Protein AF-A0AAW8R1C7-F1 (afdb_monomer)

pLDDT: mean 90.05, std 7.02, range [56.69, 96.69]

Mean predicted aligned error: 5.36 Å

Solvent-accessible surface area (backbone atoms only — not comparable to full-atom values): 3673 Å² total; per-residue (Å²): 116,69,66,61,53,53,50,51,53,52,51,50,52,52,59,67,50,43,49,57,70,76,40,46,69,63,44,52,51,50,51,50,57,57,70,71,48,58,68,68,60,54,49,50,54,53,48,52,53,51,51,54,51,51,52,51,50,50,54,56,60,76,72,108

Secondary structure (DSSP, 8-state):
-HHHHHHHHHHHHHHHHHHHHH-HHHHHHHHHHHHTS-HHHHHHHHHHHHHHHHHHHHHHHHH-

Organism: NCBI:txid3075611

Foldseek 3Di:
DVVVVVVVVVVVCCVVVVCCVPPVVVVVVVVVVVVPDDPVVVCVVVVVVVVVVVVVVVVVVVVD

Sequence (64 aa):
MGEAFLLAICIVFIIEGLMPLLIPDKWKQFLMQMALQPSESLRRIGGVMVVIGVVSAYFLINRI

InterPro domains:
  IPR019201 Protein of unknown function DUF2065 [PF09838] (5-59)
  IPR019201 Protein of unknown function DUF2065 [PTHR38602] (4-60)

Radius of gyration: 15.71 Å; Cα contacts (8 Å, |Δi|>4): 6; chains: 1; bounding box: 29×29×37 Å

Structure (mmCIF, N/CA/C/O backbone):
data_AF-A0AAW8R1C7-F1
#
_entry.id   AF-A0AAW8R1C7-F1
#
loop_
_atom_site.group_PDB
_atom_site.id
_atom_site.type_symbol
_atom_site.label_atom_id
_atom_site.label_alt_id
_atom_site.label_comp_id
_atom_site.label_asym_id
_atom_site.label_entity_id
_atom_site.label_seq_id
_atom_site.pdbx_PDB_ins_code
_atom_site.Cartn_x
_atom_site.Cartn_y
_atom_site.Cartn_z
_atom_site.occupancy
_atom_site.B_iso_or_equiv
_atom_site.auth_seq_id
_atom_site.auth_comp_id
_atom_site.auth_asym_id
_atom_site.auth_atom_id
_atom_site.pdbx_PDB_model_num
ATOM 1 N N . MET A 1 1 ? 15.506 5.955 -16.370 1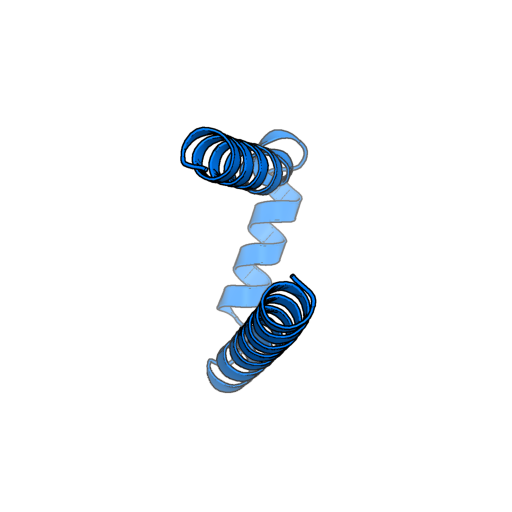.00 61.00 1 MET A N 1
ATOM 2 C CA . MET A 1 1 ? 15.146 4.736 -15.604 1.00 61.00 1 MET A CA 1
ATOM 3 C C . MET A 1 1 ? 14.925 5.048 -14.120 1.00 61.00 1 MET A C 1
ATOM 5 O O . MET A 1 1 ? 13.860 4.715 -13.624 1.00 61.00 1 MET A O 1
ATOM 9 N N . GLY A 1 2 ? 15.845 5.738 -13.427 1.00 76.06 2 GLY A N 1
ATOM 10 C CA . GLY A 1 2 ? 15.685 6.066 -11.995 1.00 76.06 2 GLY A CA 1
ATOM 11 C C . GLY A 1 2 ? 14.517 7.003 -11.647 1.00 76.06 2 GLY A C 1
ATOM 12 O O . GLY A 1 2 ? 13.837 6.781 -10.652 1.00 76.06 2 GLY A O 1
ATOM 13 N N . GLU A 1 3 ? 14.219 7.999 -12.487 1.00 83.12 3 GLU A N 1
ATOM 14 C CA . GLU A 1 3 ? 13.130 8.954 -12.206 1.00 83.12 3 GLU A CA 1
ATOM 15 C C . GLU A 1 3 ? 11.736 8.320 -12.250 1.00 83.12 3 GLU A C 1
ATOM 17 O O . GLU A 1 3 ? 10.885 8.648 -11.430 1.00 83.12 3 GLU A O 1
ATOM 22 N N . ALA A 1 4 ? 11.509 7.357 -13.149 1.00 86.00 4 ALA A N 1
ATOM 23 C CA . ALA A 1 4 ? 10.239 6.634 -13.223 1.00 86.00 4 ALA A CA 1
ATOM 24 C C . ALA A 1 4 ? 10.001 5.768 -11.975 1.00 86.00 4 ALA A C 1
ATOM 26 O O . ALA A 1 4 ? 8.872 5.656 -11.504 1.00 86.00 4 ALA A O 1
ATOM 27 N N . PHE A 1 5 ? 11.068 5.193 -11.411 1.00 85.75 5 PHE A N 1
ATOM 28 C CA . PHE A 1 5 ? 10.996 4.441 -10.161 1.00 85.75 5 PHE A CA 1
ATOM 29 C C . PHE A 1 5 ? 10.673 5.353 -8.970 1.00 85.75 5 PHE A C 1
ATOM 31 O O . PHE A 1 5 ? 9.776 5.047 -8.187 1.00 85.75 5 PHE A O 1
ATOM 38 N N . LEU A 1 6 ? 11.344 6.506 -8.875 1.00 91.56 6 LEU A N 1
ATOM 39 C CA . LEU A 1 6 ? 11.051 7.514 -7.852 1.00 91.56 6 LEU A CA 1
ATOM 40 C C . LEU A 1 6 ? 9.608 8.024 -7.962 1.00 91.56 6 LEU A C 1
ATOM 42 O O . LEU A 1 6 ? 8.908 8.091 -6.955 1.00 91.56 6 LEU A O 1
ATOM 46 N N . LEU A 1 7 ? 9.131 8.298 -9.179 1.00 92.44 7 LEU A N 1
ATOM 47 C CA . LEU A 1 7 ? 7.752 8.716 -9.423 1.00 92.44 7 LEU A CA 1
ATOM 48 C C . LEU A 1 7 ? 6.740 7.640 -9.005 1.00 92.44 7 LEU A C 1
ATOM 50 O O . LEU A 1 7 ? 5.744 7.959 -8.358 1.00 92.44 7 LEU A O 1
ATOM 54 N N . ALA A 1 8 ? 6.995 6.369 -9.333 1.00 90.75 8 ALA A N 1
ATOM 55 C CA . ALA A 1 8 ? 6.135 5.261 -8.924 1.00 90.75 8 ALA A CA 1
ATOM 56 C C . ALA A 1 8 ? 6.032 5.163 -7.393 1.00 90.75 8 ALA A C 1
ATOM 58 O O . ALA A 1 8 ? 4.932 5.020 -6.862 1.00 90.75 8 ALA A O 1
ATOM 59 N N . ILE A 1 9 ? 7.153 5.324 -6.680 1.00 92.31 9 ILE A N 1
ATOM 60 C CA . ILE A 1 9 ? 7.171 5.371 -5.212 1.00 92.31 9 ILE A CA 1
ATOM 61 C C . ILE A 1 9 ? 6.350 6.555 -4.688 1.00 92.31 9 ILE A C 1
ATOM 63 O O . ILE A 1 9 ? 5.531 6.374 -3.788 1.00 92.31 9 ILE A O 1
ATOM 67 N N . CYS A 1 10 ? 6.515 7.754 -5.258 1.00 94.75 10 CYS A N 1
ATOM 68 C CA . CYS A 1 10 ? 5.728 8.925 -4.866 1.00 94.75 10 CYS A CA 1
ATOM 69 C C . CYS A 1 10 ? 4.220 8.678 -5.015 1.00 94.75 10 CYS A C 1
ATOM 71 O O . CYS A 1 10 ? 3.454 9.008 -4.113 1.00 94.75 10 CYS A O 1
ATOM 73 N N . ILE A 1 11 ? 3.791 8.063 -6.121 1.00 95.00 11 ILE A N 1
ATOM 74 C CA . ILE A 1 11 ? 2.378 7.744 -6.361 1.00 95.00 11 ILE A CA 1
ATOM 75 C C . ILE A 1 11 ? 1.860 6.728 -5.337 1.00 95.00 11 ILE A C 1
ATOM 77 O O . ILE A 1 11 ? 0.768 6.920 -4.804 1.00 95.00 11 ILE A O 1
ATOM 81 N N . VAL A 1 12 ? 2.637 5.690 -5.008 1.00 94.38 12 VAL A N 1
ATOM 82 C CA . VAL A 1 12 ? 2.263 4.709 -3.972 1.00 94.38 12 VAL A CA 1
ATOM 83 C C . VAL A 1 12 ? 2.050 5.397 -2.623 1.00 94.38 12 VAL A C 1
ATOM 85 O O . VAL A 1 12 ? 1.028 5.164 -1.983 1.00 94.38 12 VAL A O 1
ATOM 88 N N . PHE A 1 13 ? 2.946 6.305 -2.221 1.00 93.62 13 PHE A N 1
ATOM 89 C CA . PHE A 1 13 ? 2.778 7.073 -0.982 1.00 93.62 13 PHE A CA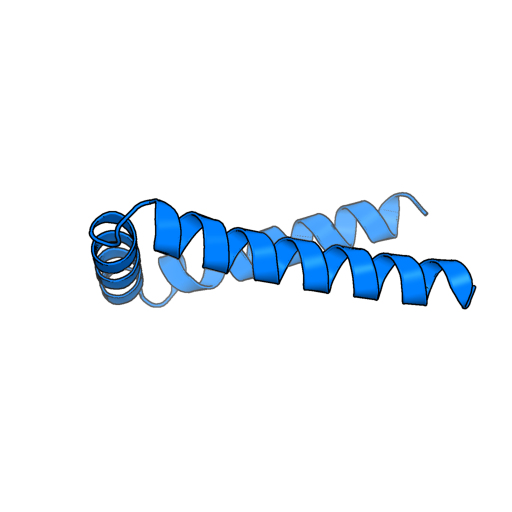 1
ATOM 90 C C . PHE A 1 13 ? 1.532 7.962 -0.989 1.00 93.62 13 PHE A C 1
ATOM 92 O O . PHE A 1 13 ? 0.844 8.048 0.027 1.00 93.62 13 PHE A O 1
ATOM 99 N N . ILE A 1 14 ? 1.222 8.608 -2.118 1.00 94.69 14 ILE A N 1
ATOM 100 C CA . ILE A 1 14 ? 0.011 9.429 -2.245 1.00 94.69 14 ILE A CA 1
ATOM 101 C C . ILE A 1 14 ? -1.240 8.560 -2.084 1.00 94.69 14 ILE A C 1
ATOM 103 O O . ILE A 1 14 ? -2.144 8.944 -1.347 1.00 94.69 14 ILE A O 1
ATOM 107 N N . ILE A 1 15 ? -1.292 7.394 -2.735 1.00 93.81 15 ILE A N 1
ATOM 108 C CA . ILE A 1 15 ? -2.451 6.490 -2.686 1.00 93.81 15 ILE A CA 1
ATOM 109 C C . ILE A 1 15 ? -2.641 5.910 -1.278 1.00 93.81 15 ILE A C 1
ATOM 111 O O . ILE A 1 15 ? -3.747 5.981 -0.741 1.00 93.81 15 ILE A O 1
ATOM 115 N N . GLU A 1 16 ? -1.575 5.395 -0.662 1.00 91.50 16 GLU A N 1
ATOM 116 C CA . GLU A 1 16 ? -1.610 4.842 0.702 1.00 91.50 16 GLU A CA 1
ATOM 117 C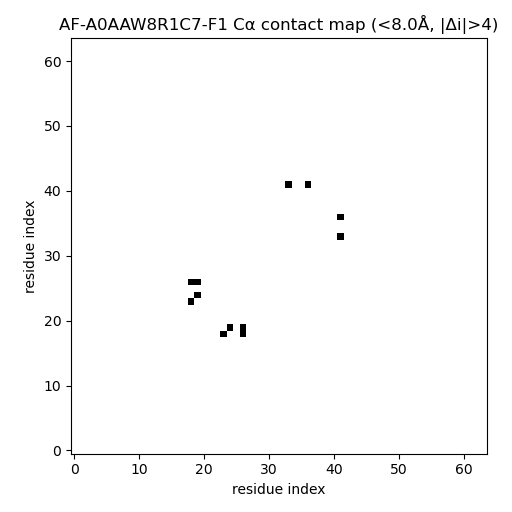 C . GLU A 1 16 ? -1.967 5.911 1.749 1.00 91.50 16 GLU A C 1
ATOM 119 O O . GLU A 1 16 ? -2.710 5.650 2.694 1.00 91.50 16 GLU A O 1
ATOM 124 N N . GLY A 1 17 ? -1.501 7.150 1.567 1.00 91.50 17 GLY A N 1
ATOM 125 C CA . GLY A 1 17 ? -1.815 8.272 2.455 1.00 91.50 17 GLY A CA 1
ATOM 126 C C . GLY A 1 17 ? -3.220 8.857 2.273 1.00 91.50 17 GLY A C 1
ATOM 127 O O . GLY A 1 17 ? -3.718 9.546 3.165 1.00 91.50 17 GLY A O 1
ATOM 128 N N . LEU A 1 18 ? -3.889 8.588 1.147 1.00 94.56 18 LEU A N 1
ATOM 129 C CA . LEU A 1 18 ? -5.160 9.227 0.801 1.00 94.56 18 LEU A CA 1
ATOM 130 C C . LEU A 1 18 ? -6.310 8.778 1.715 1.00 94.56 18 LEU A C 1
ATOM 132 O O . LEU A 1 18 ? -7.110 9.592 2.173 1.00 94.56 18 LEU A O 1
ATOM 136 N N . MET A 1 19 ? -6.393 7.477 1.995 1.00 91.81 19 MET A N 1
ATOM 137 C CA . MET A 1 19 ? -7.450 6.873 2.816 1.00 91.81 19 MET A CA 1
ATOM 138 C C . MET A 1 19 ? -7.410 7.338 4.283 1.00 91.81 19 MET A C 1
ATOM 140 O O . MET A 1 19 ? -8.453 7.785 4.772 1.00 91.81 19 MET A O 1
ATOM 144 N N . PRO A 1 20 ? -6.256 7.314 4.987 1.00 91.81 20 PRO A N 1
ATOM 145 C CA . PRO A 1 20 ? -6.167 7.862 6.338 1.00 91.81 20 PRO A CA 1
ATOM 146 C C . PRO A 1 20 ? -6.399 9.378 6.387 1.00 91.81 20 PRO A C 1
ATOM 148 O O . PRO A 1 20 ? -6.899 9.864 7.399 1.00 91.81 20 PRO A O 1
ATOM 151 N N . LEU A 1 21 ? -6.080 10.118 5.317 1.00 93.69 21 LEU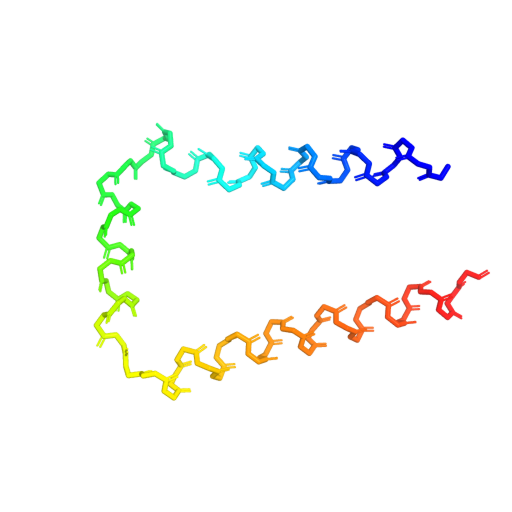 A N 1
ATOM 152 C CA . LEU A 1 21 ? -6.296 11.565 5.252 1.00 93.69 21 LEU A CA 1
ATOM 153 C C . LEU A 1 21 ? -7.775 11.936 5.053 1.00 93.69 21 LEU A C 1
ATOM 155 O O . LEU A 1 21 ? -8.270 12.841 5.720 1.00 93.69 21 LEU A O 1
ATOM 159 N N . LEU A 1 22 ? -8.482 11.256 4.145 1.00 94.88 22 LEU A N 1
ATOM 160 C CA . LEU A 1 22 ? -9.866 11.596 3.791 1.00 94.88 22 LEU A CA 1
ATOM 161 C C . LEU A 1 22 ? -10.907 10.978 4.733 1.00 94.88 22 LEU A C 1
ATOM 163 O O . LEU A 1 22 ? -11.912 11.616 5.037 1.00 94.88 22 LEU A O 1
ATOM 167 N N . ILE A 1 23 ? -10.706 9.728 5.164 1.00 94.94 23 ILE A N 1
ATOM 168 C CA . ILE A 1 23 ? -11.687 8.958 5.950 1.00 94.94 23 ILE A CA 1
ATOM 169 C C . ILE A 1 23 ? -11.016 8.173 7.096 1.00 94.94 23 ILE A C 1
ATOM 171 O O . ILE A 1 23 ? -11.063 6.936 7.120 1.00 94.94 23 ILE A O 1
ATOM 175 N N . PRO A 1 24 ? -10.432 8.866 8.093 1.00 91.00 24 PRO A N 1
ATOM 176 C CA . PRO A 1 24 ? -9.621 8.245 9.143 1.00 91.00 24 PRO A CA 1
ATOM 177 C C . PRO A 1 24 ? -10.374 7.194 9.970 1.00 91.00 24 PRO A C 1
ATOM 179 O O . PRO A 1 24 ? -9.808 6.152 10.296 1.00 91.00 24 PRO A O 1
ATOM 182 N N . ASP A 1 25 ? -11.649 7.418 10.296 1.00 94.06 25 ASP A N 1
ATOM 183 C CA . ASP A 1 25 ? -12.412 6.484 11.137 1.00 94.06 25 ASP A CA 1
ATOM 184 C C . ASP A 1 25 ? -12.761 5.186 10.406 1.00 94.06 25 ASP A C 1
ATOM 186 O O . ASP A 1 25 ? -12.632 4.098 10.969 1.00 94.06 25 ASP A O 1
ATOM 190 N N . LYS A 1 26 ? -13.127 5.275 9.120 1.00 91.00 26 LYS A N 1
ATOM 191 C CA . LYS A 1 26 ? -13.364 4.089 8.283 1.00 91.00 26 LYS A CA 1
ATOM 192 C C . LYS A 1 26 ? -12.077 3.298 8.077 1.00 91.00 26 LYS A C 1
ATOM 194 O O . LYS A 1 26 ? -12.098 2.072 8.149 1.00 91.00 26 LYS A O 1
ATOM 199 N N . TRP A 1 27 ? -10.960 3.996 7.871 1.00 92.50 27 TRP A N 1
ATOM 200 C CA . TRP A 1 27 ? -9.648 3.369 7.751 1.00 92.50 27 TRP A CA 1
ATOM 201 C C . TRP A 1 27 ? -9.255 2.612 9.027 1.00 92.50 27 TRP A C 1
ATOM 203 O O . TRP A 1 27 ? -8.877 1.444 8.961 1.00 92.50 27 TRP A O 1
ATOM 213 N N . LYS A 1 28 ? -9.438 3.217 10.208 1.00 91.75 28 LYS A N 1
ATOM 214 C CA . LYS A 1 28 ? -9.203 2.542 11.498 1.00 91.75 28 LYS A CA 1
ATOM 215 C C . LYS A 1 28 ? -10.073 1.297 11.674 1.00 91.75 28 LYS A C 1
ATOM 217 O O . LYS A 1 28 ? -9.568 0.259 12.094 1.00 91.75 28 LYS A O 1
ATOM 222 N N . GLN A 1 29 ? -11.362 1.381 11.342 1.00 93.88 29 GLN A N 1
ATOM 223 C CA . GLN A 1 29 ? -12.274 0.234 11.426 1.00 93.88 29 GLN A CA 1
ATOM 224 C C . GLN A 1 29 ? -11.851 -0.902 10.490 1.00 93.88 29 GLN A C 1
ATOM 226 O O . GLN A 1 29 ? -11.884 -2.065 10.887 1.00 93.88 29 GLN A O 1
ATOM 231 N N . PHE A 1 30 ? -11.422 -0.575 9.273 1.00 89.81 30 PHE A N 1
ATOM 232 C CA . PHE A 1 30 ? -10.909 -1.546 8.311 1.00 89.81 30 PHE A CA 1
ATOM 233 C C . PHE A 1 30 ? -9.647 -2.250 8.823 1.00 89.81 30 PHE A C 1
ATOM 235 O O . PHE A 1 30 ? -9.584 -3.479 8.821 1.00 89.81 30 PHE A O 1
ATOM 242 N N . LEU A 1 31 ? -8.685 -1.487 9.351 1.00 90.62 31 LEU A N 1
ATOM 243 C CA . LEU A 1 31 ? -7.474 -2.043 9.956 1.00 90.62 31 LEU A CA 1
ATOM 244 C C . LEU A 1 31 ? -7.785 -2.947 11.154 1.00 90.62 31 LEU A C 1
ATOM 246 O O . LEU A 1 31 ? -7.188 -4.012 11.281 1.00 90.62 31 LEU A O 1
ATOM 250 N N . MET A 1 32 ? -8.741 -2.573 12.010 1.00 93.31 32 MET A N 1
ATOM 251 C CA . MET A 1 32 ? -9.183 -3.438 13.110 1.00 93.31 32 MET A CA 1
ATOM 252 C C . MET A 1 32 ? -9.791 -4.745 12.596 1.00 93.31 32 MET A C 1
ATOM 254 O O . MET A 1 32 ? -9.428 -5.813 13.080 1.00 93.31 32 MET A O 1
ATOM 258 N N . GLN A 1 33 ? -10.669 -4.690 11.592 1.00 90.62 33 GLN A N 1
ATOM 259 C CA . GLN A 1 33 ? -11.252 -5.898 10.997 1.00 90.62 33 GLN A CA 1
ATOM 260 C C . GLN A 1 33 ? -10.183 -6.814 10.389 1.00 90.62 33 GLN A C 1
ATOM 262 O O . GLN A 1 33 ? -10.266 -8.032 10.536 1.00 90.62 33 GLN A O 1
ATOM 267 N N . MET A 1 34 ? -9.155 -6.241 9.758 1.00 89.06 34 MET A N 1
ATOM 268 C CA . MET A 1 34 ? -8.002 -6.996 9.265 1.00 89.06 34 MET A CA 1
ATOM 269 C C . MET A 1 34 ? -7.165 -7.597 10.394 1.00 89.06 34 MET A C 1
ATOM 271 O O . MET A 1 34 ? -6.745 -8.742 10.285 1.00 89.06 34 MET A O 1
ATOM 275 N N . ALA A 1 35 ? -6.944 -6.864 11.484 1.00 89.25 35 ALA A N 1
ATOM 276 C CA . ALA A 1 35 ? -6.193 -7.359 12.636 1.00 89.25 35 ALA A CA 1
ATOM 277 C C . ALA A 1 35 ? -6.911 -8.511 13.364 1.00 89.25 35 ALA A C 1
ATOM 279 O O . ALA A 1 35 ? -6.260 -9.360 13.965 1.00 89.25 35 ALA A O 1
ATOM 280 N N . LEU A 1 36 ? -8.245 -8.552 13.294 1.00 90.81 36 LEU A N 1
ATOM 281 C CA . LEU A 1 36 ? -9.074 -9.638 13.823 1.00 90.81 36 LEU A CA 1
ATOM 282 C C . LEU A 1 36 ? -9.143 -10.869 12.899 1.00 90.81 36 LEU A C 1
ATOM 284 O O . LEU A 1 36 ? -9.608 -11.923 13.335 1.00 90.81 36 LEU A O 1
ATOM 288 N N . GLN A 1 37 ? -8.706 -10.770 11.638 1.00 88.56 37 GLN A N 1
ATOM 289 C CA . GLN A 1 37 ? -8.667 -11.921 10.733 1.00 88.56 37 GLN A CA 1
ATOM 290 C C . GLN A 1 37 ? -7.577 -12.919 11.158 1.00 88.56 37 GLN A C 1
ATOM 292 O O . GLN A 1 37 ? -6.479 -12.517 11.545 1.00 88.56 37 GLN A O 1
ATOM 297 N N . PRO A 1 38 ? -7.827 -14.234 11.032 1.00 88.38 38 PRO A N 1
ATOM 298 C CA . PRO A 1 38 ? -6.809 -15.238 11.303 1.00 88.38 38 PRO A CA 1
ATOM 299 C C . PRO A 1 38 ? -5.632 -15.097 10.330 1.00 88.38 38 PRO A C 1
ATOM 301 O O . PRO A 1 38 ? -5.818 -14.870 9.130 1.00 88.38 38 PRO A O 1
ATOM 304 N N . SER A 1 39 ? -4.412 -15.298 10.834 1.00 89.12 39 SER A N 1
ATOM 305 C CA . SER A 1 39 ? -3.163 -15.096 10.087 1.00 89.12 39 SER A CA 1
ATOM 306 C C . SER A 1 39 ? -3.092 -15.880 8.770 1.00 89.12 39 SER A C 1
ATOM 308 O O . SER A 1 39 ? -2.484 -15.413 7.811 1.00 89.12 39 SER A O 1
ATOM 310 N N . GLU A 1 40 ? -3.746 -17.043 8.682 1.00 90.50 40 GLU A N 1
ATOM 311 C CA . GLU A 1 40 ? -3.835 -17.837 7.447 1.00 90.50 40 GLU A CA 1
ATOM 312 C C . GLU A 1 40 ? -4.609 -17.120 6.331 1.00 90.50 40 GLU A C 1
ATOM 314 O O . GLU A 1 40 ? -4.187 -17.139 5.172 1.00 90.50 40 GLU A O 1
ATOM 319 N N . SER A 1 41 ? -5.710 -16.439 6.664 1.00 87.44 41 SER A N 1
ATOM 320 C CA . SER A 1 41 ? -6.470 -15.639 5.698 1.00 87.44 41 SER A CA 1
ATOM 321 C C . SER A 1 41 ? -5.662 -14.434 5.236 1.00 87.44 41 SER A C 1
ATOM 323 O O . SER A 1 41 ? -5.587 -14.171 4.036 1.00 87.44 41 SER A O 1
ATOM 325 N N . LEU A 1 42 ? -4.986 -13.748 6.162 1.00 89.00 42 LEU A N 1
ATOM 326 C CA . LEU A 1 42 ? -4.133 -12.609 5.826 1.00 89.00 42 LEU A CA 1
ATOM 327 C C . LEU A 1 42 ? -2.957 -13.032 4.931 1.00 89.00 42 LEU A C 1
ATOM 329 O O . LEU A 1 42 ? -2.653 -12.363 3.943 1.00 89.00 42 LEU A O 1
ATOM 333 N N . ARG A 1 43 ? -2.353 -14.195 5.209 1.00 92.25 43 ARG A N 1
ATOM 334 C CA . ARG A 1 43 ? -1.286 -14.780 4.387 1.00 92.25 43 ARG A CA 1
ATOM 335 C C . ARG A 1 43 ? -1.776 -15.172 2.995 1.00 92.25 43 ARG A C 1
ATOM 337 O O . ARG A 1 43 ? -1.053 -14.962 2.026 1.00 92.25 43 ARG A O 1
ATOM 344 N N . ARG A 1 44 ? -2.996 -15.702 2.869 1.00 93.12 44 A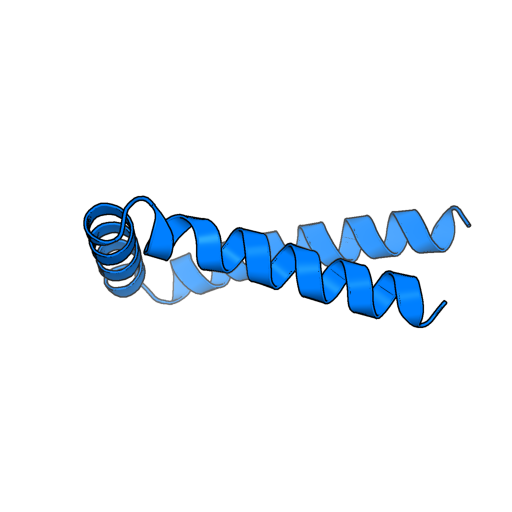RG A N 1
ATOM 345 C CA . ARG A 1 44 ? -3.615 -15.988 1.563 1.00 93.12 44 ARG A CA 1
ATOM 346 C C . ARG A 1 44 ? -3.848 -14.714 0.761 1.00 93.12 44 ARG A C 1
ATOM 348 O O . ARG A 1 44 ? -3.477 -14.669 -0.406 1.00 93.12 44 ARG A O 1
ATOM 355 N N . ILE A 1 45 ? -4.412 -13.686 1.388 1.00 90.25 45 ILE A N 1
ATOM 356 C CA . ILE A 1 45 ? -4.678 -12.392 0.751 1.00 90.25 45 ILE A CA 1
ATOM 357 C C . ILE A 1 45 ? -3.366 -11.753 0.272 1.00 90.25 45 ILE A C 1
ATOM 359 O O . ILE A 1 45 ? -3.247 -11.400 -0.901 1.00 90.25 45 ILE A O 1
ATOM 363 N N . GLY A 1 46 ? -2.349 -11.695 1.137 1.00 90.25 46 GLY A N 1
ATOM 364 C CA . GLY A 1 46 ? -1.019 -11.211 0.764 1.00 90.25 46 GLY A CA 1
ATOM 365 C C . GLY A 1 46 ? -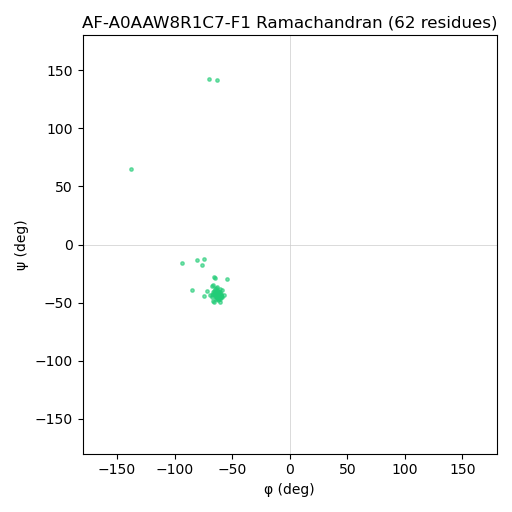0.361 -12.062 -0.327 1.00 90.25 46 GLY A C 1
ATOM 366 O O . GLY A 1 46 ? 0.186 -11.522 -1.284 1.00 90.25 46 GLY A O 1
ATOM 367 N N . GLY A 1 47 ? -0.473 -13.389 -0.242 1.00 93.88 47 GLY A N 1
ATOM 368 C CA . GLY A 1 47 ? 0.059 -14.311 -1.245 1.00 93.88 47 GLY A CA 1
ATOM 369 C C . GLY A 1 47 ? -0.551 -14.093 -2.630 1.00 93.88 47 GLY A C 1
ATOM 370 O O . GLY A 1 47 ? 0.182 -14.018 -3.612 1.00 93.88 47 GLY A O 1
ATOM 371 N N . VAL A 1 48 ? -1.873 -13.916 -2.715 1.00 94.69 48 VAL A N 1
ATOM 372 C CA . VAL A 1 48 ? -2.563 -13.608 -3.979 1.00 94.69 48 VAL A CA 1
ATOM 373 C C . VAL A 1 48 ? -2.075 -12.278 -4.558 1.00 94.69 48 VAL A C 1
ATOM 375 O O . VAL A 1 48 ? -1.775 -12.217 -5.749 1.00 94.69 48 VAL A O 1
ATOM 378 N N . MET A 1 49 ? -1.922 -11.234 -3.735 1.00 92.62 49 MET A N 1
ATOM 379 C CA . MET A 1 49 ? -1.389 -9.946 -4.199 1.00 92.62 49 MET A CA 1
ATOM 380 C C . MET A 1 49 ? 0.039 -10.064 -4.742 1.00 92.62 49 MET A C 1
ATOM 382 O O . MET A 1 49 ? 0.328 -9.535 -5.815 1.00 92.62 49 MET A O 1
ATOM 386 N N . VAL A 1 50 ? 0.917 -10.797 -4.048 1.00 95.44 50 VAL A N 1
ATOM 387 C CA . VAL A 1 50 ? 2.295 -11.036 -4.504 1.00 95.44 50 VAL A CA 1
ATOM 388 C C . VAL A 1 50 ? 2.303 -11.793 -5.828 1.00 95.44 50 VAL A C 1
ATOM 390 O O . VAL A 1 50 ? 3.006 -11.387 -6.749 1.00 95.44 50 VAL A O 1
ATOM 393 N N . VAL A 1 51 ? 1.499 -12.851 -5.964 1.00 96.69 51 VAL A N 1
ATOM 394 C CA . VAL A 1 51 ? 1.412 -13.629 -7.209 1.00 96.69 51 VAL A CA 1
ATOM 395 C C . VAL A 1 51 ? 0.949 -12.750 -8.369 1.00 96.69 51 VAL A C 1
ATOM 397 O O . VAL A 1 51 ? 1.590 -12.753 -9.417 1.00 96.69 51 VAL A O 1
ATOM 400 N N . ILE A 1 52 ? -0.107 -11.951 -8.187 1.00 95.88 52 ILE A N 1
ATOM 401 C CA . ILE A 1 52 ? -0.597 -11.032 -9.226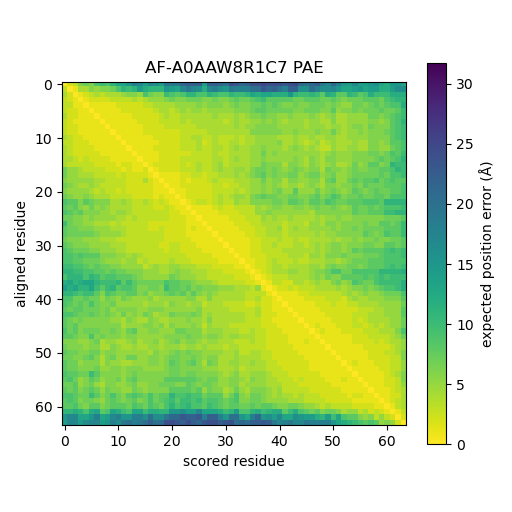 1.00 95.88 52 ILE A CA 1
ATOM 402 C C . ILE A 1 52 ? 0.491 -10.026 -9.619 1.00 95.88 52 ILE A C 1
ATOM 404 O O . ILE A 1 52 ? 0.717 -9.800 -10.810 1.00 95.88 52 ILE A O 1
ATOM 408 N N . GLY A 1 53 ? 1.188 -9.449 -8.637 1.00 92.12 53 GLY A N 1
ATOM 409 C CA . GLY A 1 53 ? 2.273 -8.498 -8.871 1.00 92.12 53 GLY A CA 1
ATOM 410 C C . GLY A 1 53 ? 3.438 -9.113 -9.646 1.00 92.12 53 GLY A C 1
ATOM 411 O O . GLY A 1 53 ? 3.871 -8.552 -10.649 1.00 92.12 53 GLY A O 1
ATOM 412 N N . VAL A 1 54 ? 3.902 -10.295 -9.234 1.00 95.06 54 VAL A N 1
ATOM 413 C CA . VAL A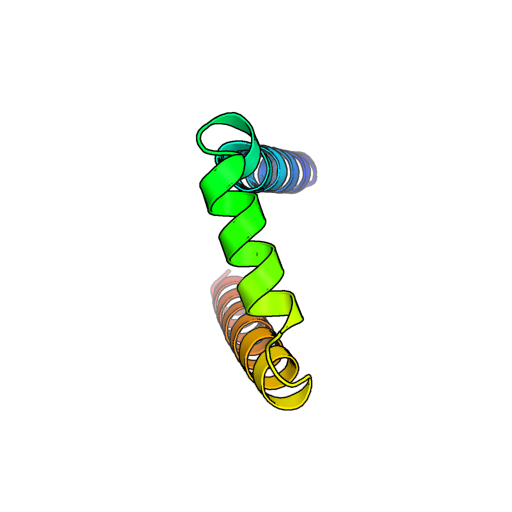 1 54 ? 5.005 -11.017 -9.886 1.00 95.06 54 VAL A CA 1
ATOM 414 C C . VAL A 1 54 ? 4.635 -11.429 -11.306 1.00 95.06 54 VAL A C 1
ATOM 416 O O . VAL A 1 54 ? 5.427 -11.215 -12.220 1.00 95.06 54 VAL A O 1
ATOM 419 N N . VAL A 1 55 ? 3.433 -11.970 -11.520 1.00 94.62 55 VAL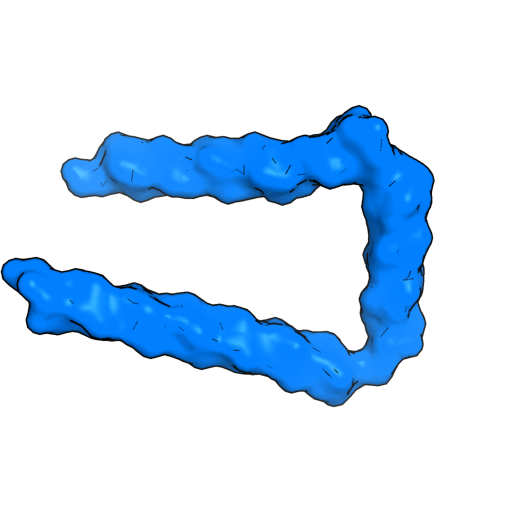 A N 1
ATOM 420 C CA . VAL A 1 55 ? 2.966 -12.369 -12.857 1.00 94.62 55 VAL A CA 1
ATOM 421 C C . VAL A 1 55 ? 2.863 -11.155 -13.780 1.00 94.62 55 VAL A C 1
ATOM 423 O O . VAL A 1 55 ? 3.331 -11.207 -14.916 1.00 94.62 55 VAL A O 1
ATOM 426 N N . SER A 1 56 ? 2.311 -10.043 -13.289 1.00 90.56 56 SER A N 1
ATOM 427 C CA . SER A 1 56 ? 2.192 -8.801 -14.064 1.00 90.56 56 SER A CA 1
ATOM 428 C C . SER A 1 56 ? 3.561 -8.201 -14.394 1.00 90.56 56 SER A C 1
ATOM 430 O O . SER A 1 56 ? 3.797 -7.792 -15.529 1.00 90.56 56 SER A O 1
ATOM 432 N N . ALA A 1 57 ? 4.484 -8.189 -13.427 1.00 89.88 57 ALA A N 1
ATOM 433 C CA . ALA A 1 57 ? 5.849 -7.712 -13.625 1.00 89.88 57 ALA A CA 1
ATOM 434 C C . ALA A 1 57 ? 6.611 -8.588 -14.627 1.00 89.88 57 ALA A C 1
ATOM 436 O O . ALA A 1 57 ? 7.230 -8.061 -15.548 1.00 89.88 57 ALA A O 1
ATOM 437 N N . TYR A 1 58 ? 6.516 -9.914 -14.497 1.00 92.69 58 TYR A N 1
ATOM 438 C CA . TYR A 1 58 ? 7.126 -10.860 -15.428 1.00 92.69 58 TYR A CA 1
ATOM 439 C C . TYR A 1 58 ? 6.597 -10.668 -16.853 1.00 92.69 58 TYR A C 1
ATOM 441 O O . TYR A 1 58 ? 7.381 -10.591 -17.796 1.00 92.69 58 TYR A O 1
ATOM 449 N N . PHE A 1 59 ? 5.278 -10.523 -17.011 1.00 92.75 59 PHE A N 1
ATOM 450 C CA . PHE A 1 59 ? 4.665 -10.278 -18.313 1.00 92.75 59 PHE A CA 1
ATOM 451 C C . PHE A 1 59 ? 5.132 -8.957 -18.936 1.00 92.75 59 PHE A C 1
ATOM 453 O O . PHE A 1 59 ? 5.441 -8.917 -20.124 1.00 92.75 59 PHE A O 1
ATOM 460 N N . LEU A 1 60 ? 5.206 -7.882 -18.145 1.00 87.81 60 LEU A N 1
ATOM 461 C CA . LEU A 1 60 ? 5.647 -6.576 -18.630 1.00 87.81 60 LEU A CA 1
ATOM 462 C C . LEU A 1 60 ? 7.127 -6.588 -19.031 1.00 87.81 60 LEU A C 1
ATOM 464 O O . LEU A 1 60 ? 7.465 -6.057 -20.083 1.00 87.81 60 LEU A O 1
ATOM 468 N N . ILE A 1 61 ? 7.986 -7.223 -18.229 1.00 89.31 61 ILE A N 1
ATOM 469 C CA . ILE A 1 61 ? 9.421 -7.353 -18.512 1.00 89.31 61 ILE A CA 1
ATOM 470 C C . ILE A 1 61 ? 9.658 -8.199 -19.765 1.00 89.31 61 ILE A C 1
ATOM 472 O O . ILE A 1 61 ? 10.470 -7.818 -20.592 1.00 89.31 61 ILE A O 1
ATOM 476 N N . ASN A 1 62 ? 8.945 -9.315 -19.937 1.00 85.81 62 ASN A N 1
ATOM 477 C CA . ASN A 1 62 ? 9.130 -10.210 -21.085 1.00 85.81 62 ASN A CA 1
ATOM 478 C C . ASN A 1 62 ? 8.552 -9.653 -22.404 1.00 85.81 62 ASN A C 1
ATOM 480 O O . ASN A 1 62 ? 8.780 -10.226 -23.467 1.00 85.81 62 ASN A O 1
ATOM 484 N N . ARG A 1 63 ? 7.750 -8.582 -22.349 1.00 70.50 63 ARG A N 1
ATOM 485 C CA . ARG A 1 63 ? 7.164 -7.923 -23.530 1.00 70.50 63 ARG A CA 1
ATOM 486 C C . ARG A 1 63 ? 8.016 -6.752 -24.050 1.00 70.50 63 ARG A C 1
ATOM 488 O O . ARG A 1 63 ? 7.754 -6.288 -25.158 1.00 70.50 63 ARG A O 1
ATOM 495 N N . ILE A 1 64 ? 8.959 -6.254 -23.249 1.00 56.69 64 ILE A N 1
ATOM 496 C CA . ILE A 1 64 ? 9.912 -5.182 -23.594 1.00 56.69 64 ILE A CA 1
ATOM 497 C C . ILE A 1 64 ? 11.156 -5.810 -24.219 1.00 56.69 64 ILE A C 1
ATOM 499 O O . ILE A 1 64 ? 11.655 -5.222 -25.202 1.00 56.69 64 ILE A O 1
#